Protein AF-A0A133VL90-F1 (afdb_monomer)

Organism: NCBI:txid1698280

Sequence (95 aa):
PSVVSTLQTFRAAEQYKVPIHGIVVNRILARDFELPSGEIRDTLGWPVLSEIPEDEKVRESTALGVPVIDHEPETPASERLRKLAESLGEHISER

Nearest PDB structures (foldseek):
  1ion-assembly1_A  TM=9.320E-01  e=6.140E-06  Pyrococcus horikoshii OT3
  1g3r-assembly1_A  TM=9.291E-01  e=1.549E-05  Pyrococcus furiosus
  1hyq-assembly1_A  TM=9.184E-01  e=5.092E-05  Archaeoglobus fulgidus
  4v03-assembly1_A  TM=9.080E-01  e=9.971E-04  Aquifex aeolicus
  4v03-assembly1_B  TM=9.102E-01  e=3.067E-03  Aquifex aeolicus

Foldseek 3Di:
DDLVVVLVVVVVCVVVVNDDQFDEAEAAQVDPPDDDVVNSCVSNVGDHLFYAHRDVLCVVCVVVVHHSCVRPVPDSRNVRVVVSCVVVVVVVVVD

Radius of gyration: 14.8 Å; Cα contacts (8 Å, |Δi|>4): 96; chains: 1; bounding box: 36×35×34 Å

Structure (mmCIF, N/CA/C/O backbone):
data_AF-A0A133VL90-F1
#
_entry.id   AF-A0A133VL90-F1
#
loop_
_atom_site.group_PDB
_atom_site.id
_atom_site.type_symbol
_atom_site.label_atom_id
_atom_site.label_alt_id
_atom_site.label_comp_id
_atom_site.label_asym_id
_atom_site.label_entity_id
_atom_site.label_seq_id
_atom_site.pdbx_PDB_ins_code
_atom_site.Cartn_x
_atom_site.Cartn_y
_atom_site.Cartn_z
_atom_site.occupancy
_atom_site.B_iso_or_equiv
_atom_site.auth_seq_id
_atom_site.auth_comp_id
_atom_site.auth_asym_id
_atom_site.auth_atom_id
_atom_site.pdbx_PDB_model_num
ATOM 1 N N . PRO A 1 1 ? -9.447 7.182 -6.123 1.00 59.50 1 PRO A N 1
ATOM 2 C CA . PRO A 1 1 ? -10.348 7.381 -4.958 1.00 59.50 1 PRO A CA 1
ATOM 3 C C . PRO A 1 1 ? -9.755 8.433 -4.019 1.00 59.50 1 PRO A C 1
ATOM 5 O O . PRO A 1 1 ? -8.543 8.428 -3.840 1.00 59.50 1 PRO A O 1
ATOM 8 N N . SER A 1 2 ? -10.569 9.341 -3.477 1.00 83.12 2 SER A N 1
ATOM 9 C CA . SER A 1 2 ? -10.125 10.322 -2.474 1.00 83.12 2 SER A CA 1
ATOM 10 C C . SER A 1 2 ? -10.399 9.818 -1.053 1.00 83.12 2 SER A C 1
ATOM 12 O O . SER A 1 2 ? -11.233 8.930 -0.869 1.00 83.12 2 SER A O 1
ATOM 14 N N . VAL A 1 3 ? -9.767 10.428 -0.043 1.00 87.88 3 VAL A N 1
ATOM 15 C CA . VAL A 1 3 ? -10.010 10.141 1.389 1.00 87.88 3 VAL A CA 1
ATOM 16 C C . VAL A 1 3 ? -11.507 10.207 1.736 1.00 87.88 3 VAL A C 1
ATOM 18 O O . VAL A 1 3 ? -12.031 9.347 2.439 1.00 87.88 3 VAL A O 1
ATOM 21 N N . VAL A 1 4 ? -12.237 11.167 1.160 1.00 89.56 4 VAL A N 1
ATOM 22 C CA . VAL A 1 4 ? -13.689 11.324 1.363 1.00 89.56 4 VAL A CA 1
ATOM 23 C C . VAL A 1 4 ? -14.482 10.128 0.833 1.00 89.56 4 VAL A C 1
ATOM 25 O O . VAL A 1 4 ? -15.431 9.684 1.476 1.00 89.56 4 VAL A O 1
ATOM 28 N N . SER A 1 5 ? -14.094 9.579 -0.321 1.00 92.62 5 SER A N 1
ATOM 29 C CA . SER A 1 5 ? -14.758 8.387 -0.870 1.00 92.62 5 SER A CA 1
ATOM 30 C C . SER A 1 5 ? -14.536 7.178 0.043 1.00 92.62 5 SER A C 1
ATOM 32 O O . SER A 1 5 ? -15.455 6.399 0.275 1.00 92.62 5 SER A O 1
ATOM 34 N N . THR A 1 6 ? -13.339 7.055 0.625 1.00 94.38 6 THR A N 1
ATOM 35 C CA . THR A 1 6 ? -13.016 5.987 1.580 1.00 94.38 6 THR A CA 1
ATOM 36 C C . THR A 1 6 ? -13.887 6.056 2.837 1.00 94.38 6 THR A C 1
ATOM 38 O O . THR A 1 6 ? -14.389 5.023 3.271 1.00 94.38 6 THR A O 1
ATOM 41 N N . LEU A 1 7 ? -14.166 7.254 3.373 1.00 92.69 7 LEU A N 1
ATOM 42 C CA . LEU A 1 7 ? -15.112 7.419 4.491 1.00 92.69 7 LEU A CA 1
ATOM 43 C C . LEU A 1 7 ? -16.509 6.883 4.160 1.00 92.69 7 LEU A C 1
ATOM 45 O O . LEU A 1 7 ? -17.153 6.260 5.003 1.00 92.69 7 LEU A O 1
ATOM 49 N N . GLN A 1 8 ? -16.994 7.118 2.938 1.00 93.50 8 GLN A N 1
ATOM 50 C CA . GLN A 1 8 ? -18.290 6.592 2.502 1.00 93.50 8 GLN A CA 1
ATOM 51 C C . GLN A 1 8 ? -18.272 5.061 2.437 1.00 93.50 8 GLN A C 1
ATOM 53 O O . GLN A 1 8 ? -19.215 4.421 2.904 1.00 93.50 8 GLN A O 1
ATOM 58 N N . THR A 1 9 ? -17.183 4.473 1.936 1.00 94.75 9 THR A N 1
ATOM 59 C CA . THR A 1 9 ? -16.981 3.018 1.937 1.00 94.75 9 THR A CA 1
ATOM 60 C C . THR A 1 9 ? -16.963 2.447 3.353 1.00 94.75 9 THR A C 1
ATOM 62 O O . THR A 1 9 ? -17.575 1.410 3.588 1.00 94.75 9 THR A O 1
ATOM 65 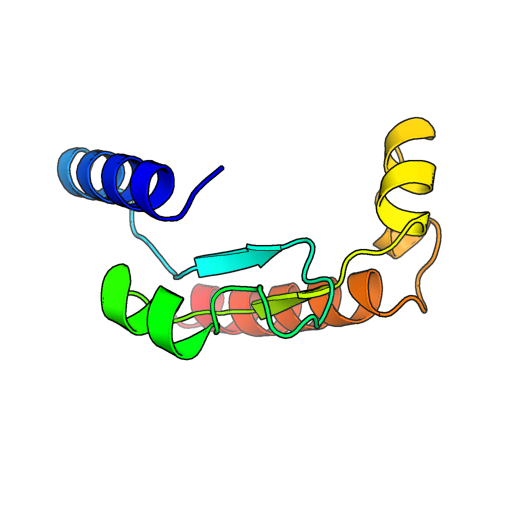N N . PHE A 1 10 ? -16.328 3.124 4.313 1.00 94.06 10 PHE A N 1
ATOM 66 C CA . PHE A 1 10 ? -16.306 2.679 5.711 1.00 94.06 10 PHE A CA 1
ATOM 67 C C . PHE A 1 10 ? -17.689 2.689 6.346 1.00 94.06 10 PHE A C 1
ATOM 69 O O . PHE A 1 10 ? -18.083 1.688 6.936 1.00 94.06 10 PHE A O 1
ATOM 76 N N . ARG A 1 11 ? -18.484 3.738 6.118 1.00 93.06 11 ARG A N 1
ATOM 77 C CA . ARG A 1 11 ? -19.885 3.769 6.568 1.00 93.06 11 ARG A CA 1
ATOM 78 C C . ARG A 1 11 ? -20.705 2.616 5.990 1.00 93.06 11 ARG A C 1
ATOM 80 O O . ARG A 1 11 ? -21.510 2.015 6.695 1.00 93.06 11 ARG A O 1
ATOM 87 N N . ALA A 1 12 ? -20.495 2.290 4.714 1.00 95.94 12 ALA A N 1
ATOM 88 C CA . ALA A 1 12 ? -21.157 1.150 4.089 1.00 95.94 12 ALA A CA 1
ATOM 89 C C . ALA A 1 12 ? -20.696 -0.181 4.710 1.00 95.94 12 ALA A C 1
ATOM 91 O O . ALA A 1 12 ? -21.529 -1.016 5.056 1.00 95.94 12 ALA A O 1
ATOM 92 N N . ALA A 1 13 ? -19.389 -0.374 4.897 1.00 95.75 13 ALA A N 1
ATOM 93 C CA . ALA A 1 13 ? -18.839 -1.571 5.525 1.00 95.75 13 ALA A CA 1
ATOM 94 C C . ALA A 1 13 ? -19.374 -1.766 6.956 1.00 95.75 13 ALA A C 1
ATOM 96 O O . ALA A 1 13 ? -19.810 -2.866 7.289 1.00 95.75 13 ALA A O 1
ATOM 97 N N . GLU A 1 14 ? -19.451 -0.702 7.759 1.00 92.69 14 GLU A N 1
ATOM 98 C CA . GLU A 1 14 ? -20.059 -0.720 9.097 1.00 92.69 14 GLU A CA 1
ATOM 99 C C . GLU A 1 14 ? -21.538 -1.122 9.053 1.00 92.69 14 GLU A C 1
ATOM 101 O O . GLU A 1 14 ? -21.963 -2.008 9.798 1.00 92.69 14 GLU A O 1
ATOM 106 N N . GLN A 1 15 ? -22.317 -0.532 8.139 1.00 96.88 15 GLN A N 1
ATOM 107 C CA . GLN A 1 15 ? -23.735 -0.858 7.961 1.00 96.88 15 GLN A CA 1
ATOM 108 C C . GLN A 1 15 ? -23.948 -2.347 7.651 1.00 96.88 15 GLN A C 1
ATOM 110 O O . GLN A 1 15 ? -24.877 -2.965 8.176 1.00 96.88 15 GLN A O 1
ATOM 115 N N . TYR A 1 16 ? -23.087 -2.931 6.816 1.00 96.94 16 TYR A N 1
ATOM 116 C CA . TYR A 1 16 ? -23.158 -4.343 6.434 1.00 96.94 16 TYR A CA 1
ATOM 117 C C . TYR A 1 16 ? -22.352 -5.273 7.349 1.00 96.94 16 TYR A C 1
ATOM 119 O O . TYR A 1 16 ? -22.265 -6.467 7.066 1.00 96.94 16 TYR A O 1
ATOM 127 N N . LYS A 1 17 ? -21.799 -4.759 8.459 1.00 95.56 17 LYS A N 1
ATOM 128 C CA . LYS A 1 17 ? -20.968 -5.512 9.416 1.00 95.56 17 LYS A CA 1
ATOM 129 C C . LYS A 1 17 ? -19.781 -6.223 8.754 1.00 95.56 17 LYS A C 1
ATOM 131 O O . LYS A 1 17 ? -19.388 -7.312 9.168 1.00 95.56 17 LYS A O 1
ATOM 136 N N . VAL A 1 18 ? -19.215 -5.610 7.718 1.00 95.94 18 VAL A N 1
ATOM 137 C CA . VAL A 1 18 ? -18.001 -6.088 7.058 1.00 95.94 18 VAL A CA 1
ATOM 138 C C . VAL A 1 18 ? -16.799 -5.640 7.894 1.00 95.94 18 VAL A C 1
ATOM 140 O O . VAL A 1 18 ? -16.659 -4.441 8.146 1.00 95.94 18 VAL A O 1
ATOM 143 N N . PRO A 1 19 ? -15.925 -6.560 8.338 1.00 91.75 19 PRO A N 1
ATOM 144 C CA . PRO A 1 19 ? -14.758 -6.198 9.128 1.00 91.75 19 PRO A CA 1
ATOM 145 C C . PRO A 1 19 ? -13.761 -5.392 8.290 1.00 91.75 19 PRO A C 1
ATOM 147 O O . PRO A 1 19 ? -13.379 -5.790 7.188 1.00 91.75 19 PRO A O 1
ATOM 150 N N . ILE A 1 20 ? -13.310 -4.269 8.842 1.00 92.56 20 ILE A N 1
ATOM 151 C CA . ILE A 1 20 ? -12.268 -3.429 8.255 1.00 92.56 20 ILE A CA 1
ATOM 152 C C . ILE A 1 20 ? -10.959 -3.748 8.982 1.00 92.56 20 ILE A C 1
ATOM 154 O O . ILE A 1 20 ? -10.903 -3.724 10.209 1.00 92.56 20 ILE A O 1
ATOM 158 N N . HIS A 1 21 ? -9.912 -4.072 8.225 1.00 91.50 21 HIS A N 1
ATOM 159 C CA . HIS A 1 21 ? -8.589 -4.388 8.782 1.00 91.50 21 HIS A CA 1
ATOM 160 C C . HIS A 1 21 ? -7.666 -3.165 8.808 1.00 91.50 21 HIS A C 1
ATOM 162 O O . HIS A 1 21 ? -6.777 -3.076 9.646 1.00 91.50 21 HIS A O 1
ATOM 168 N N . GLY A 1 22 ? -7.890 -2.205 7.911 1.00 93.38 22 GLY A N 1
ATOM 169 C CA . GLY A 1 22 ? -7.116 -0.974 7.831 1.00 93.38 22 GLY A CA 1
ATOM 170 C C . GLY A 1 22 ? -7.127 -0.378 6.429 1.00 93.38 22 GLY A C 1
ATOM 171 O O . GLY A 1 22 ? -7.956 -0.733 5.588 1.00 93.38 22 GLY A O 1
ATOM 172 N N . ILE A 1 23 ? -6.204 0.547 6.193 1.00 94.94 23 ILE A N 1
ATOM 173 C CA . ILE A 1 23 ? -6.078 1.321 4.957 1.00 94.94 23 ILE A CA 1
ATOM 174 C C . ILE A 1 23 ? -4.770 0.958 4.261 1.00 94.94 23 ILE A C 1
ATOM 176 O O . ILE A 1 23 ? -3.727 0.856 4.900 1.00 94.94 23 ILE A O 1
ATOM 180 N N . VAL A 1 24 ? -4.807 0.839 2.937 1.00 95.44 24 VAL A N 1
ATOM 181 C CA . VAL A 1 24 ? -3.604 0.823 2.100 1.00 95.44 24 VAL A CA 1
ATOM 182 C C . VAL A 1 24 ? -3.585 2.113 1.295 1.00 95.44 24 VAL A C 1
ATOM 184 O O . VAL A 1 24 ? -4.526 2.392 0.549 1.00 95.44 24 VAL A O 1
ATOM 187 N N . VAL A 1 25 ? -2.527 2.905 1.452 1.00 9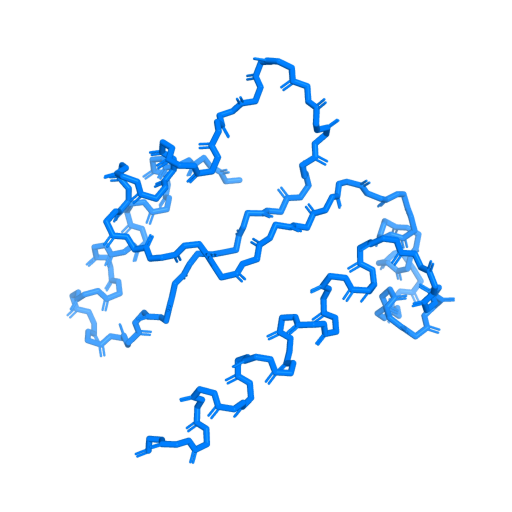4.38 25 VAL A N 1
ATOM 188 C CA . VAL A 1 25 ? -2.320 4.122 0.663 1.00 94.38 25 VAL A CA 1
ATOM 189 C C . VAL A 1 25 ? -1.464 3.741 -0.539 1.00 94.38 25 VAL A C 1
ATOM 191 O O . VAL A 1 25 ? -0.331 3.296 -0.383 1.00 94.38 25 VAL A O 1
ATOM 194 N N . ASN A 1 26 ? -2.027 3.848 -1.739 1.00 93.94 26 ASN A N 1
ATOM 195 C CA . ASN A 1 26 ? -1.382 3.400 -2.973 1.00 93.94 26 ASN A CA 1
ATOM 196 C C . ASN A 1 26 ? -0.964 4.589 -3.847 1.00 93.94 26 ASN A C 1
ATOM 198 O O . ASN A 1 26 ? -1.600 5.641 -3.785 1.00 93.94 26 ASN A O 1
ATOM 202 N N . ARG A 1 27 ? 0.030 4.370 -4.716 1.00 93.00 27 ARG A N 1
ATOM 203 C CA . ARG A 1 27 ? 0.571 5.339 -5.681 1.00 93.00 27 ARG A CA 1
ATOM 204 C C . ARG A 1 27 ? 1.134 6.605 -5.038 1.00 93.00 27 ARG A C 1
ATOM 206 O O . ARG A 1 27 ? 0.860 7.711 -5.493 1.00 93.00 27 ARG A O 1
ATOM 213 N N . ILE A 1 28 ? 1.909 6.434 -3.973 1.00 93.44 28 ILE A N 1
ATOM 214 C CA . ILE A 1 28 ? 2.587 7.541 -3.289 1.00 93.44 28 ILE A CA 1
ATOM 215 C C . ILE A 1 28 ? 3.739 8.037 -4.165 1.00 93.44 28 ILE A C 1
ATOM 217 O O . ILE A 1 28 ? 4.641 7.271 -4.511 1.00 93.44 28 ILE A O 1
ATOM 221 N N . LEU A 1 29 ? 3.710 9.316 -4.525 1.00 91.44 29 LEU A N 1
ATOM 222 C CA . LEU A 1 29 ? 4.728 9.994 -5.328 1.00 91.44 29 LEU A CA 1
ATOM 223 C C . LEU A 1 29 ? 5.849 10.595 -4.467 1.00 91.44 29 LEU A C 1
ATOM 225 O O . LEU A 1 29 ? 6.840 11.070 -5.028 1.00 91.44 29 LEU A O 1
ATOM 229 N N . ALA A 1 30 ? 5.687 10.602 -3.139 1.00 85.19 30 ALA A N 1
ATOM 230 C CA . ALA A 1 30 ? 6.615 11.181 -2.168 1.00 85.19 30 ALA A CA 1
ATO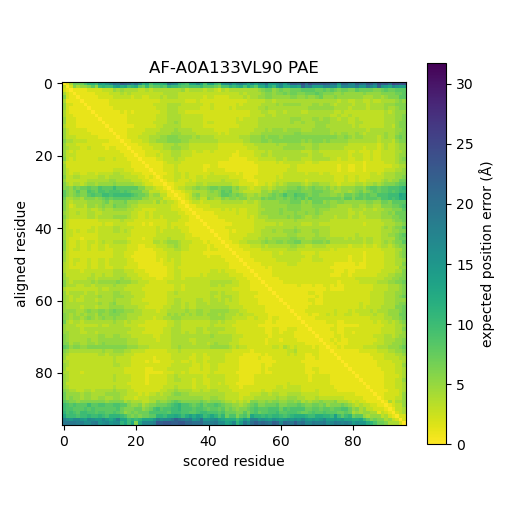M 231 C C . ALA A 1 30 ? 6.891 12.668 -2.452 1.00 85.19 30 ALA A C 1
ATOM 233 O O . ALA A 1 30 ? 8.038 13.117 -2.527 1.00 85.19 30 ALA A O 1
ATOM 234 N N . ARG A 1 31 ? 5.816 13.432 -2.667 1.00 89.31 31 ARG A N 1
ATOM 235 C CA . ARG A 1 31 ? 5.866 14.875 -2.936 1.00 89.31 31 ARG A CA 1
ATOM 236 C C . ARG A 1 31 ? 5.203 15.657 -1.812 1.00 89.31 31 ARG A C 1
ATOM 238 O O . ARG A 1 31 ? 4.236 15.194 -1.225 1.00 89.31 31 ARG A O 1
ATOM 245 N N . ASP A 1 32 ? 5.660 16.886 -1.595 1.00 84.56 32 ASP A N 1
ATOM 246 C CA . ASP A 1 32 ? 5.213 17.736 -0.479 1.00 84.56 32 ASP A CA 1
ATOM 247 C C . ASP A 1 32 ? 3.721 18.109 -0.520 1.00 84.56 32 ASP A C 1
ATOM 249 O O . ASP A 1 32 ? 3.156 18.532 0.483 1.00 84.56 32 ASP A O 1
ATOM 253 N N . PHE A 1 33 ? 3.074 17.980 -1.682 1.00 87.06 33 PHE A N 1
ATOM 254 C CA . PHE A 1 33 ? 1.639 18.226 -1.842 1.00 87.06 33 PHE A CA 1
ATOM 255 C C . PHE A 1 33 ? 0.771 16.998 -1.528 1.00 87.06 33 PHE A C 1
ATOM 257 O O . PHE A 1 33 ? 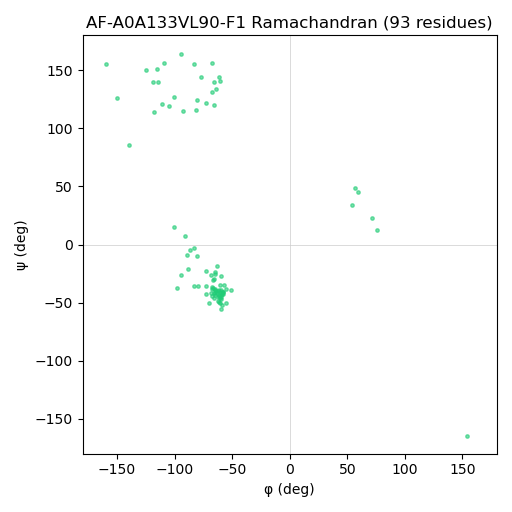-0.456 17.089 -1.601 1.00 87.06 33 PHE A O 1
ATOM 264 N N . GLU A 1 34 ? 1.374 15.840 -1.250 1.00 86.50 34 GLU A N 1
ATOM 265 C CA . GLU A 1 34 ? 0.627 14.646 -0.874 1.00 86.50 34 GLU A CA 1
ATOM 266 C C . GLU A 1 34 ? 0.159 14.728 0.574 1.00 86.50 34 GLU A C 1
ATOM 268 O O . GLU A 1 34 ? 0.848 15.240 1.453 1.00 86.50 34 GLU A O 1
ATOM 273 N N . LEU A 1 35 ? -1.033 14.187 0.814 1.00 87.88 35 LEU A N 1
ATOM 274 C CA . LEU A 1 35 ? -1.575 14.047 2.156 1.00 87.88 35 LEU A CA 1
ATOM 275 C C . LEU A 1 35 ? -0.708 13.054 2.945 1.00 87.88 35 LEU A C 1
ATOM 277 O O . LEU A 1 35 ? -0.622 11.891 2.537 1.00 87.88 35 LEU A O 1
ATOM 281 N N . PRO A 1 36 ? -0.098 13.463 4.072 1.00 91.00 36 PRO A N 1
ATOM 282 C CA . PRO A 1 36 ? 0.689 12.557 4.891 1.00 91.00 36 PRO A CA 1
ATOM 283 C C . PRO A 1 36 ? -0.170 11.402 5.406 1.00 91.00 36 PRO A C 1
ATOM 285 O O . PRO A 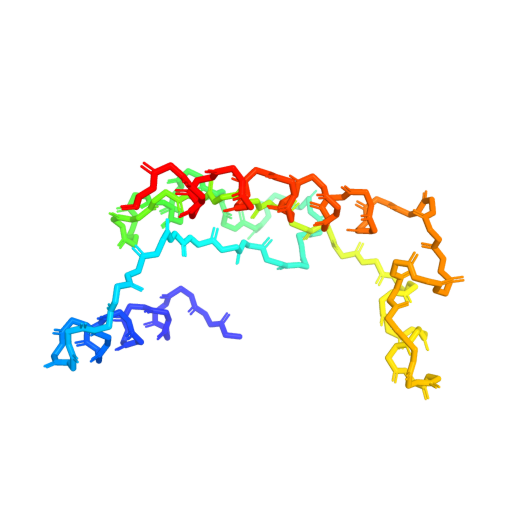1 36 ? -1.301 11.598 5.855 1.00 91.00 36 PRO A O 1
ATOM 288 N N . SER A 1 37 ? 0.380 10.190 5.442 1.00 89.56 37 SER A N 1
ATOM 289 C CA . SER A 1 37 ? -0.357 9.011 5.916 1.00 89.56 37 SER A CA 1
ATOM 290 C C . SER A 1 37 ? -0.843 9.125 7.359 1.00 89.56 37 SER A C 1
ATOM 292 O O . SER A 1 37 ? -1.864 8.535 7.708 1.00 89.56 37 SER A O 1
ATOM 294 N N . GLY A 1 38 ? -0.150 9.910 8.192 1.00 90.25 38 GLY A N 1
ATOM 295 C CA . GLY A 1 38 ? -0.609 10.248 9.540 1.00 90.25 38 GLY A CA 1
ATOM 296 C C . GLY A 1 38 ? -1.948 10.988 9.523 1.00 90.25 38 GLY A C 1
ATOM 297 O O . GLY A 1 38 ? -2.869 10.589 10.225 1.00 90.25 38 GLY A O 1
ATOM 298 N N . GLU A 1 39 ? -2.101 11.985 8.651 1.00 92.19 39 GLU A N 1
ATOM 299 C CA . GLU A 1 39 ? -3.364 12.715 8.494 1.00 92.19 39 GLU A CA 1
ATOM 300 C C . GLU A 1 39 ? -4.466 11.831 7.902 1.00 92.19 39 GLU A C 1
ATOM 302 O O . GLU A 1 39 ? -5.624 11.927 8.311 1.00 92.19 39 GLU A O 1
ATOM 307 N N . ILE A 1 40 ? -4.122 10.929 6.973 1.00 92.81 40 ILE A N 1
ATOM 308 C CA . ILE A 1 40 ? -5.068 9.951 6.413 1.00 92.81 40 ILE A CA 1
ATOM 309 C C . ILE A 1 40 ? -5.586 9.022 7.515 1.00 92.81 40 ILE A C 1
ATOM 311 O O . ILE A 1 40 ? -6.798 8.836 7.634 1.00 92.81 40 ILE A O 1
ATOM 315 N N . ARG A 1 41 ? -4.686 8.466 8.334 1.00 93.00 41 ARG A N 1
ATOM 316 C CA . ARG A 1 41 ? -5.028 7.633 9.494 1.00 93.00 41 ARG A CA 1
ATOM 317 C C . ARG A 1 41 ? -5.961 8.382 10.441 1.00 93.00 41 ARG A C 1
ATOM 319 O O . ARG A 1 41 ? -7.003 7.848 10.807 1.00 93.00 41 ARG A O 1
ATOM 326 N N . ASP A 1 42 ? -5.605 9.610 10.806 1.00 93.06 42 ASP A N 1
ATOM 327 C CA . ASP A 1 42 ? -6.353 10.401 11.785 1.00 93.06 42 ASP A CA 1
ATOM 328 C C . ASP A 1 42 ? -7.740 10.797 11.245 1.00 93.06 42 ASP A C 1
ATOM 330 O O . ASP A 1 42 ? -8.732 10.735 11.968 1.00 93.06 42 ASP A O 1
ATOM 334 N N . THR A 1 43 ? -7.833 11.122 9.952 1.00 92.38 43 THR A N 1
ATOM 335 C CA . THR A 1 43 ? -9.098 11.464 9.278 1.00 92.38 43 THR A CA 1
ATOM 336 C C . THR A 1 43 ? -10.031 10.265 9.163 1.00 92.38 43 THR A C 1
ATOM 338 O O . THR A 1 43 ? -11.246 10.393 9.316 1.00 92.38 43 THR A O 1
ATOM 341 N N . LEU A 1 44 ? -9.477 9.102 8.827 1.00 92.00 44 LEU A N 1
ATOM 342 C CA . LEU A 1 44 ? -10.258 7.906 8.547 1.00 92.00 44 LEU A CA 1
ATOM 343 C C . LEU A 1 44 ? -10.548 7.072 9.799 1.00 92.00 44 LEU A C 1
ATOM 345 O O . LEU A 1 44 ? -11.501 6.300 9.781 1.00 92.00 44 LEU A O 1
ATOM 349 N N . GLY A 1 45 ? -9.764 7.223 10.868 1.00 91.69 45 GLY A N 1
ATOM 350 C CA . GLY A 1 45 ? -9.935 6.492 12.127 1.00 91.69 45 GLY A CA 1
ATOM 351 C C . GLY A 1 45 ? -9.474 5.031 12.083 1.00 91.69 45 GLY A C 1
ATOM 352 O O . GLY A 1 45 ? -9.772 4.274 13.003 1.00 91.69 45 GLY A O 1
ATOM 353 N N . TRP A 1 46 ? -8.749 4.626 11.038 1.00 92.75 46 TRP A N 1
ATOM 354 C CA . TRP A 1 46 ? -8.250 3.259 10.852 1.00 92.75 46 TRP A CA 1
ATOM 355 C C . TRP A 1 46 ? -6.729 3.256 10.661 1.00 92.75 46 TRP A C 1
ATOM 357 O O . TRP A 1 46 ? -6.179 4.228 10.138 1.00 92.75 46 TRP A O 1
ATOM 367 N N . PRO A 1 47 ? -6.022 2.182 11.060 1.00 93.25 47 PRO A N 1
ATOM 368 C CA . PRO A 1 47 ? -4.582 2.086 10.859 1.00 93.25 47 PRO A CA 1
ATOM 369 C C . PRO A 1 47 ? -4.239 2.006 9.366 1.00 93.25 47 PRO A C 1
ATOM 371 O O . PRO A 1 47 ? -4.905 1.310 8.596 1.00 93.25 47 PRO A O 1
ATOM 374 N N . VAL A 1 48 ? -3.168 2.691 8.962 1.00 94.75 48 VAL A N 1
ATOM 375 C CA . VAL A 1 48 ? -2.552 2.502 7.643 1.00 94.75 48 VAL A CA 1
ATOM 376 C C . VAL A 1 48 ? -1.644 1.278 7.722 1.00 94.75 48 VAL A C 1
ATOM 378 O O . VAL A 1 48 ? -0.682 1.272 8.484 1.00 94.75 48 VAL A O 1
ATOM 381 N N . LEU A 1 49 ? -1.977 0.238 6.960 1.00 94.88 49 LEU A N 1
ATOM 382 C CA . LEU A 1 49 ? -1.273 -1.046 6.948 1.00 94.88 49 LEU A CA 1
ATOM 383 C C . LEU A 1 49 ? -0.040 -1.014 6.050 1.00 94.88 49 LEU A C 1
ATOM 385 O O . LEU A 1 49 ? 0.960 -1.662 6.338 1.00 94.88 49 LEU A O 1
ATOM 389 N N . SER A 1 50 ? -0.120 -0.289 4.934 1.00 95.75 50 SER A N 1
ATOM 390 C CA . SER A 1 50 ? 1.001 -0.139 4.016 1.00 95.75 50 SER A CA 1
ATOM 391 C C . SER A 1 50 ? 0.843 1.087 3.128 1.00 95.75 50 SER A C 1
ATOM 393 O O . SER A 1 50 ? -0.260 1.564 2.843 1.00 95.75 50 SER A O 1
ATOM 395 N N . GLU A 1 51 ? 1.998 1.547 2.679 1.00 95.62 51 GLU A N 1
ATOM 396 C CA . GLU A 1 51 ? 2.219 2.633 1.748 1.00 95.62 51 GLU A CA 1
ATOM 397 C C . GLU A 1 51 ? 2.917 2.055 0.518 1.00 95.62 51 GLU A C 1
ATOM 399 O O . GLU A 1 51 ? 4.054 1.573 0.612 1.00 95.62 51 GLU A O 1
ATOM 404 N N . ILE A 1 52 ? 2.231 2.074 -0.623 1.00 96.56 52 ILE A N 1
ATOM 405 C CA . ILE A 1 52 ? 2.737 1.537 -1.885 1.00 96.56 52 ILE A CA 1
ATOM 406 C C . ILE A 1 52 ? 3.136 2.722 -2.775 1.00 96.56 52 ILE A C 1
ATOM 408 O O . ILE A 1 52 ? 2.278 3.556 -3.087 1.00 96.56 52 ILE A O 1
ATOM 412 N N . PRO A 1 53 ? 4.415 2.826 -3.175 1.00 95.81 53 PRO A N 1
ATOM 413 C CA . PRO A 1 53 ? 4.876 3.907 -4.037 1.00 95.81 53 PRO A CA 1
ATOM 414 C C . PRO A 1 53 ? 4.278 3.797 -5.443 1.00 95.81 53 PRO A C 1
ATOM 416 O O . PRO A 1 53 ? 3.902 2.712 -5.891 1.00 95.81 53 PRO A O 1
ATOM 419 N N . GLU A 1 54 ? 4.202 4.922 -6.151 1.00 95.69 54 GLU A N 1
ATOM 420 C CA . GLU A 1 54 ? 3.965 4.901 -7.595 1.00 95.69 54 GLU A CA 1
ATOM 421 C C . GLU A 1 54 ? 5.140 4.216 -8.299 1.00 95.69 54 GLU A C 1
ATOM 423 O O . GLU A 1 54 ? 6.307 4.502 -8.025 1.00 95.69 54 GLU A O 1
ATOM 428 N N . ASP A 1 55 ? 4.814 3.312 -9.217 1.00 96.50 55 ASP A N 1
ATOM 429 C CA . ASP A 1 55 ? 5.783 2.496 -9.934 1.00 96.50 55 ASP A CA 1
ATOM 430 C C . ASP A 1 55 ? 5.234 2.160 -11.326 1.00 96.50 55 ASP A C 1
ATOM 432 O O . ASP A 1 55 ? 4.120 1.647 -11.481 1.00 96.50 55 ASP A O 1
ATOM 436 N N . GLU A 1 56 ? 6.012 2.466 -12.362 1.00 96.56 56 GLU A N 1
ATOM 437 C CA . GLU A 1 56 ? 5.629 2.237 -13.756 1.00 96.56 56 GLU A CA 1
ATOM 438 C C . GLU A 1 56 ? 5.492 0.744 -14.078 1.00 96.56 56 GLU A C 1
ATOM 440 O O . GLU A 1 56 ? 4.617 0.365 -14.863 1.00 96.56 56 GLU A O 1
ATOM 445 N N . LYS A 1 57 ? 6.246 -0.126 -13.393 1.00 97.56 57 LYS A N 1
ATOM 446 C CA . LYS A 1 57 ? 6.171 -1.583 -13.577 1.00 97.56 57 LYS A CA 1
ATOM 447 C C . LYS A 1 57 ? 4.829 -2.164 -13.156 1.00 97.56 57 LYS A C 1
ATOM 449 O O . LYS A 1 57 ? 4.379 -3.168 -13.713 1.00 97.56 57 LYS A O 1
ATOM 454 N N . VAL A 1 58 ? 4.111 -1.497 -12.251 1.00 97.19 58 VAL A N 1
ATOM 455 C CA . VAL A 1 58 ? 2.726 -1.860 -11.913 1.00 97.19 58 VAL A CA 1
ATOM 456 C C . VAL A 1 58 ? 1.806 -1.652 -13.117 1.00 97.19 58 VAL A C 1
ATOM 458 O O . VAL A 1 58 ? 0.928 -2.475 -13.378 1.00 97.19 58 VAL A O 1
ATOM 461 N N . ARG A 1 59 ? 2.005 -0.579 -13.892 1.00 96.06 59 ARG A N 1
ATOM 462 C CA . ARG A 1 59 ? 1.215 -0.322 -15.106 1.00 96.06 59 ARG A CA 1
ATOM 463 C C . ARG A 1 59 ? 1.592 -1.271 -16.242 1.00 96.06 59 ARG A C 1
ATOM 465 O O . ARG A 1 59 ? 0.688 -1.797 -16.887 1.00 96.06 59 ARG A O 1
ATOM 472 N N . GLU A 1 60 ? 2.884 -1.520 -16.451 1.00 97.56 60 GLU A N 1
ATOM 473 C CA . GLU A 1 60 ? 3.373 -2.481 -17.454 1.00 97.56 60 GLU A CA 1
ATOM 474 C C . GLU A 1 60 ? 2.820 -3.892 -17.198 1.00 97.56 60 GLU A C 1
ATOM 476 O O . GLU A 1 60 ? 2.181 -4.478 -18.072 1.00 97.56 60 GLU A O 1
ATOM 481 N N . SER A 1 61 ? 2.970 -4.397 -15.971 1.00 97.75 61 SER A N 1
ATOM 482 C CA . SER A 1 61 ? 2.462 -5.714 -15.561 1.00 97.75 61 SER A CA 1
ATOM 483 C C . SER A 1 61 ? 0.942 -5.837 -15.731 1.00 97.75 61 SER A C 1
ATOM 485 O O . SER A 1 61 ? 0.455 -6.815 -16.302 1.00 97.75 61 SER A O 1
ATOM 487 N N . THR A 1 62 ? 0.187 -4.795 -15.355 1.00 96.88 62 THR A N 1
ATOM 488 C CA . THR A 1 62 ? -1.270 -4.736 -15.570 1.00 96.88 62 THR A CA 1
ATOM 489 C C . THR A 1 62 ? -1.633 -4.880 -17.052 1.00 96.88 62 THR A C 1
ATOM 491 O O . THR A 1 62 ? -2.572 -5.605 -17.376 1.00 96.88 62 THR A O 1
ATOM 494 N N . ALA A 1 63 ? -0.899 -4.228 -17.961 1.00 97.62 63 ALA A N 1
ATOM 495 C CA . ALA A 1 63 ? -1.148 -4.326 -19.402 1.00 97.62 63 ALA A CA 1
ATOM 496 C C . ALA A 1 63 ? -0.859 -5.731 -19.961 1.00 97.62 63 ALA A C 1
ATOM 498 O O . ALA A 1 63 ? -1.522 -6.167 -20.900 1.00 97.62 63 ALA A O 1
ATOM 499 N N . LEU A 1 64 ? 0.097 -6.446 -19.364 1.00 97.31 64 LEU A N 1
ATOM 500 C CA . LEU A 1 64 ? 0.430 -7.831 -19.703 1.00 97.31 64 LEU A CA 1
ATOM 501 C C . LEU A 1 64 ? -0.517 -8.858 -19.058 1.00 97.31 64 LEU A C 1
ATOM 503 O O . LEU A 1 64 ? -0.466 -10.034 -19.409 1.00 97.31 64 LEU A O 1
ATOM 507 N N . GLY A 1 65 ? -1.379 -8.434 -18.128 1.00 97.69 65 GLY A N 1
ATOM 508 C CA . GLY A 1 65 ? -2.272 -9.327 -17.388 1.00 97.69 65 GLY A CA 1
ATOM 509 C C . GLY A 1 65 ? -1.549 -10.210 -16.366 1.00 97.69 65 GLY A C 1
ATOM 510 O O . GLY A 1 65 ? -2.067 -11.262 -15.997 1.00 97.69 65 GLY A O 1
ATOM 511 N N . VAL A 1 66 ? -0.363 -9.796 -15.915 1.00 97.75 66 VAL A N 1
ATOM 512 C CA . VAL A 1 66 ? 0.457 -10.513 -14.930 1.00 97.75 66 VAL A CA 1
ATOM 513 C C . VAL A 1 66 ? 0.632 -9.618 -13.697 1.00 97.75 66 VAL A C 1
ATOM 515 O O . VAL A 1 66 ? 0.795 -8.411 -13.858 1.00 97.75 66 VAL A O 1
ATOM 518 N N . PRO A 1 67 ? 0.586 -10.135 -12.457 1.00 97.06 67 PRO A N 1
ATOM 519 C CA . PRO A 1 67 ? 0.860 -9.329 -11.269 1.00 97.06 67 PRO A CA 1
ATOM 520 C C . PRO A 1 67 ? 2.282 -8.750 -11.266 1.00 97.06 67 PRO A C 1
ATOM 522 O O . PRO A 1 67 ? 3.235 -9.427 -11.647 1.00 97.06 67 PRO A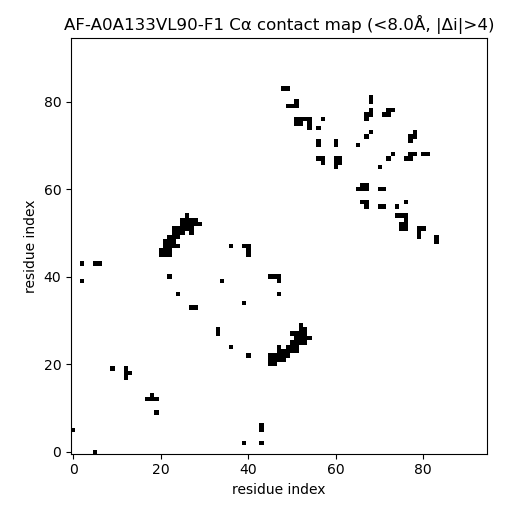 O 1
ATOM 525 N N . VAL A 1 68 ? 2.454 -7.524 -10.756 1.00 97.75 68 VAL A N 1
ATOM 526 C CA . VAL A 1 68 ? 3.777 -6.870 -10.674 1.00 97.75 68 VAL A CA 1
ATOM 527 C C . VAL A 1 68 ? 4.801 -7.696 -9.890 1.00 97.75 68 VAL A C 1
ATOM 529 O O . VAL A 1 68 ? 5.960 -7.751 -10.274 1.00 97.75 68 VAL A O 1
ATOM 532 N N . ILE A 1 69 ? 4.357 -8.415 -8.855 1.00 97.50 69 ILE A N 1
ATOM 533 C CA . ILE A 1 69 ? 5.217 -9.270 -8.028 1.00 97.50 69 ILE A CA 1
ATOM 534 C C . ILE A 1 69 ? 5.821 -10.456 -8.795 1.00 97.50 69 ILE A C 1
ATOM 536 O O . ILE A 1 69 ? 6.857 -10.964 -8.367 1.00 97.50 69 ILE A O 1
ATOM 540 N N . ASP A 1 70 ? 5.188 -10.879 -9.891 1.00 97.50 70 ASP A N 1
ATOM 541 C CA . ASP A 1 70 ? 5.667 -11.953 -10.766 1.00 97.50 70 ASP A CA 1
ATOM 542 C C . ASP A 1 70 ? 6.406 -11.375 -11.978 1.00 97.50 70 ASP A C 1
ATOM 544 O O . ASP A 1 70 ? 7.405 -11.935 -12.421 1.00 97.50 70 ASP A O 1
ATOM 548 N N . HIS A 1 71 ? 5.921 -10.245 -12.507 1.00 97.31 71 HIS A N 1
ATOM 549 C CA . HIS A 1 71 ? 6.506 -9.571 -13.664 1.00 97.31 71 HIS A CA 1
ATOM 550 C C . HIS A 1 71 ? 7.860 -8.927 -13.348 1.00 97.31 71 HIS A C 1
ATOM 552 O O . HIS A 1 71 ? 8.817 -9.144 -14.082 1.00 97.31 71 HIS A O 1
ATOM 558 N N . GLU A 1 72 ? 7.930 -8.147 -12.269 1.00 97.31 72 GLU A N 1
ATOM 559 C CA . GLU A 1 72 ? 9.112 -7.395 -11.841 1.00 97.31 72 GLU A CA 1
ATOM 560 C C . GLU A 1 72 ? 9.240 -7.482 -10.307 1.00 97.31 72 GLU A C 1
ATOM 562 O O . GLU A 1 72 ? 8.723 -6.639 -9.559 1.00 97.31 72 GLU A O 1
ATOM 567 N N . PRO A 1 73 ? 9.886 -8.549 -9.797 1.00 96.62 73 PRO A N 1
ATOM 568 C CA . PRO A 1 73 ? 9.836 -8.890 -8.381 1.00 96.62 73 PRO A CA 1
ATOM 569 C C . PRO A 1 73 ? 10.542 -7.920 -7.430 1.00 96.62 73 PRO A C 1
ATOM 571 O O . PRO A 1 73 ? 10.158 -7.863 -6.258 1.00 96.62 73 PRO A O 1
ATOM 574 N N . GLU A 1 74 ? 11.552 -7.208 -7.930 1.00 96.69 74 GLU A N 1
ATOM 575 C CA . GLU A 1 74 ? 12.524 -6.417 -7.159 1.00 96.69 74 GLU A CA 1
ATOM 576 C C . GLU A 1 74 ? 12.207 -4.912 -7.159 1.00 96.69 74 GLU A C 1
ATOM 578 O O . GLU A 1 74 ? 13.050 -4.084 -6.817 1.00 96.69 74 GLU A O 1
ATOM 583 N N . THR A 1 75 ? 10.994 -4.522 -7.561 1.00 97.19 75 THR A N 1
ATOM 584 C CA . THR A 1 75 ? 10.602 -3.111 -7.531 1.00 97.19 75 THR A CA 1
ATOM 585 C C . THR A 1 75 ? 10.116 -2.680 -6.147 1.00 97.19 75 THR A C 1
ATOM 587 O O . THR A 1 75 ? 9.585 -3.499 -5.386 1.00 97.19 75 THR A O 1
ATOM 590 N N . PRO A 1 76 ? 10.196 -1.377 -5.813 1.00 96.56 76 PRO A N 1
ATOM 591 C CA . PRO A 1 76 ? 9.693 -0.871 -4.539 1.00 96.56 76 PRO A CA 1
ATOM 592 C C . PRO A 1 76 ? 8.216 -1.207 -4.292 1.00 96.56 76 PRO A C 1
ATOM 594 O O . PRO A 1 76 ? 7.841 -1.526 -3.163 1.00 96.56 76 PRO A O 1
ATOM 597 N N . ALA A 1 77 ? 7.367 -1.169 -5.325 1.00 97.38 77 ALA A N 1
ATOM 598 C CA . ALA A 1 77 ? 5.962 -1.543 -5.181 1.00 97.38 77 ALA A CA 1
ATOM 599 C C . ALA A 1 77 ? 5.800 -3.044 -4.893 1.00 97.38 77 ALA A C 1
ATOM 601 O O . ALA A 1 77 ? 5.055 -3.409 -3.980 1.00 97.38 77 ALA A O 1
ATOM 602 N N . SER A 1 78 ? 6.532 -3.903 -5.611 1.00 97.94 78 SER A N 1
ATOM 603 C CA . SER A 1 78 ? 6.536 -5.354 -5.389 1.00 97.94 78 SER A CA 1
ATOM 604 C C . SER A 1 78 ? 6.988 -5.718 -3.974 1.00 97.94 78 SER A C 1
ATOM 606 O O . SER A 1 78 ? 6.324 -6.504 -3.296 1.00 97.94 78 SER A O 1
ATOM 608 N N . GLU A 1 79 ? 8.066 -5.107 -3.480 1.00 97.38 79 GLU A N 1
ATOM 609 C CA . GLU A 1 79 ? 8.549 -5.325 -2.114 1.00 97.38 79 GLU A CA 1
ATOM 610 C C . GLU A 1 79 ? 7.523 -4.901 -1.052 1.00 97.38 79 GLU A C 1
ATOM 612 O O . GLU A 1 79 ? 7.289 -5.630 -0.084 1.00 97.38 79 GLU A O 1
ATOM 617 N N . ARG A 1 80 ? 6.880 -3.735 -1.218 1.00 97.44 80 ARG A N 1
ATOM 618 C CA . ARG A 1 80 ? 5.852 -3.244 -0.279 1.00 97.44 80 ARG A CA 1
ATOM 619 C C . ARG A 1 80 ? 4.603 -4.118 -0.278 1.00 97.44 80 ARG A C 1
ATOM 621 O O . ARG A 1 80 ? 4.022 -4.334 0.785 1.00 97.44 80 ARG A O 1
ATOM 628 N N . LEU A 1 81 ? 4.206 -4.634 -1.441 1.00 97.44 81 LEU A N 1
ATOM 629 C CA . LEU A 1 81 ? 3.087 -5.566 -1.573 1.00 97.44 81 LEU A CA 1
ATOM 630 C C . LEU A 1 81 ? 3.373 -6.906 -0.886 1.00 97.44 81 LEU A C 1
ATOM 632 O O . LEU A 1 81 ? 2.499 -7.408 -0.182 1.00 97.44 81 LEU A O 1
ATOM 636 N N . ARG A 1 82 ? 4.588 -7.457 -1.023 1.00 96.69 82 ARG A N 1
ATOM 637 C CA . ARG A 1 82 ? 4.983 -8.689 -0.314 1.00 96.69 82 ARG A CA 1
ATOM 638 C C . ARG A 1 82 ? 4.950 -8.508 1.200 1.00 96.69 82 ARG A C 1
ATOM 640 O O . ARG A 1 82 ? 4.290 -9.283 1.881 1.00 96.69 82 ARG A O 1
ATOM 647 N N . LYS A 1 83 ? 5.564 -7.438 1.711 1.00 96.31 83 LYS A N 1
ATOM 648 C CA . LYS A 1 83 ? 5.564 -7.127 3.152 1.00 96.31 83 LYS A CA 1
ATOM 649 C C . LYS A 1 83 ? 4.150 -6.940 3.709 1.00 96.31 83 LYS A C 1
ATOM 651 O O . LYS A 1 83 ? 3.854 -7.392 4.811 1.00 96.31 83 LYS A O 1
ATOM 656 N N . LEU A 1 84 ? 3.265 -6.295 2.942 1.00 96.38 84 LEU A N 1
ATOM 657 C CA . LEU A 1 84 ? 1.852 -6.176 3.305 1.00 96.38 84 LEU A CA 1
ATOM 658 C C . LEU A 1 84 ? 1.174 -7.550 3.374 1.00 96.38 84 LEU A C 1
ATOM 660 O O . LEU A 1 84 ? 0.430 -7.804 4.315 1.00 96.38 84 LEU A O 1
ATOM 664 N N . ALA A 1 85 ? 1.415 -8.422 2.393 1.00 95.56 85 ALA A N 1
ATOM 665 C CA . ALA A 1 85 ? 0.830 -9.759 2.367 1.00 95.56 85 ALA A CA 1
ATOM 666 C C . ALA A 1 85 ? 1.292 -10.615 3.557 1.00 95.56 85 ALA A C 1
ATOM 668 O O . ALA A 1 85 ? 0.462 -11.278 4.172 1.00 95.56 85 ALA A O 1
ATOM 669 N N . GLU A 1 86 ? 2.577 -10.556 3.911 1.00 94.44 86 GLU A N 1
ATOM 670 C CA . GLU A 1 86 ? 3.139 -11.234 5.087 1.00 94.44 86 GLU A CA 1
ATOM 671 C C . GLU A 1 86 ? 2.462 -10.747 6.376 1.00 94.44 86 GLU A C 1
ATOM 673 O O . GLU A 1 86 ? 1.843 -11.538 7.087 1.00 94.44 86 GLU A O 1
ATOM 678 N N . SER A 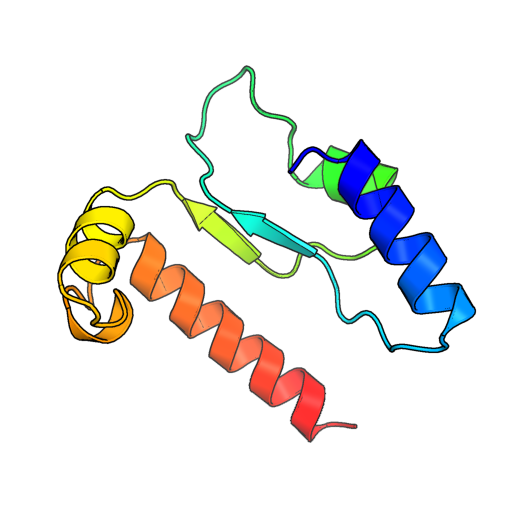1 87 ? 2.469 -9.431 6.618 1.00 92.0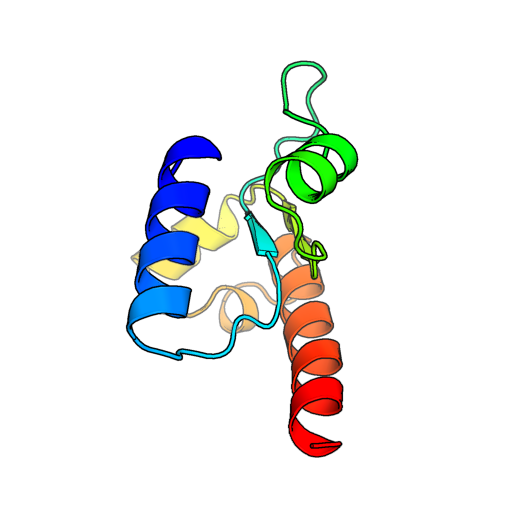6 87 SER A N 1
ATOM 679 C CA . SER A 1 87 ? 1.873 -8.839 7.823 1.00 92.06 87 SER A CA 1
ATOM 680 C C . SER A 1 87 ? 0.366 -9.097 7.934 1.00 92.06 87 SER A C 1
ATOM 682 O O . SER A 1 87 ? -0.149 -9.363 9.021 1.00 92.06 87 SER A O 1
ATOM 684 N N . LEU A 1 88 ? -0.363 -9.032 6.816 1.00 92.12 88 LEU A N 1
ATOM 685 C CA . LEU A 1 88 ? -1.800 -9.290 6.808 1.00 92.12 88 LEU A CA 1
ATOM 686 C C . LEU A 1 88 ? -2.112 -10.781 6.995 1.00 92.12 88 LEU A C 1
ATOM 688 O O . LEU A 1 88 ? -3.091 -11.117 7.658 1.00 92.12 88 LEU A O 1
ATOM 692 N N . G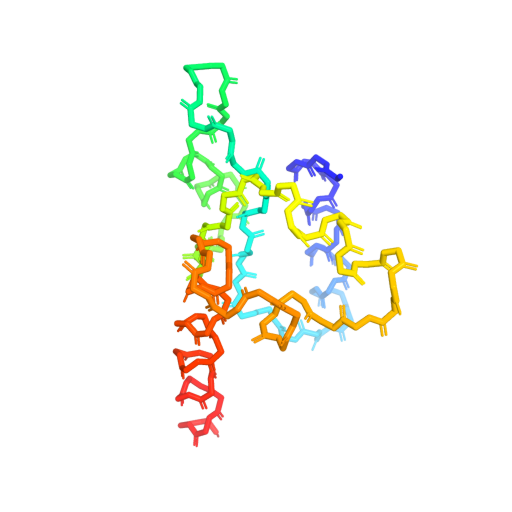LY A 1 89 ? -1.286 -11.668 6.435 1.00 90.06 89 GLY A N 1
ATOM 693 C CA . GLY A 1 89 ? -1.414 -13.113 6.600 1.00 90.06 89 GLY A CA 1
ATOM 694 C C . GLY A 1 89 ? -1.265 -13.543 8.059 1.00 90.06 89 GLY A C 1
ATOM 695 O O . GLY A 1 89 ? -2.084 -14.323 8.548 1.00 90.06 89 GLY A O 1
ATOM 696 N N . GLU A 1 90 ? -0.285 -12.982 8.769 1.00 85.88 90 GLU A N 1
ATOM 697 C CA . GLU A 1 90 ? -0.112 -13.172 10.215 1.00 85.88 90 GLU A CA 1
ATOM 698 C C . GLU A 1 90 ? -1.340 -12.666 10.986 1.00 85.88 90 GLU A C 1
ATOM 700 O O . GLU A 1 90 ? -1.959 -13.420 11.735 1.00 85.88 90 GLU A O 1
ATOM 705 N N . HIS A 1 91 ? -1.779 -11.432 10.711 1.00 81.00 91 HIS A N 1
ATOM 706 C CA . HIS A 1 91 ? -2.910 -10.809 11.406 1.00 81.00 91 HIS A CA 1
ATOM 707 C C . HIS A 1 91 ? -4.237 -11.571 11.254 1.00 81.00 91 HIS A C 1
ATOM 709 O O . HIS A 1 91 ? -5.064 -11.575 12.166 1.00 81.00 91 HIS A O 1
ATOM 715 N N . ILE A 1 92 ? -4.474 -12.180 10.089 1.00 84.38 92 ILE A N 1
ATOM 716 C CA . ILE A 1 92 ? -5.689 -12.964 9.834 1.00 84.38 92 ILE A CA 1
ATOM 717 C C . ILE A 1 92 ? -5.580 -14.363 10.449 1.00 84.38 92 ILE A C 1
ATOM 719 O O . ILE A 1 92 ? -6.584 -14.878 10.926 1.00 84.38 92 ILE A O 1
ATOM 723 N N . SER A 1 93 ? -4.393 -14.973 10.459 1.00 79.88 93 SER A N 1
ATOM 724 C CA . SER A 1 93 ? -4.201 -16.336 10.983 1.00 79.88 93 SER A CA 1
ATOM 725 C C . SER A 1 93 ? -4.278 -16.417 12.514 1.00 79.88 93 SER A C 1
ATOM 727 O O . SER A 1 93 ? -4.542 -17.486 13.057 1.00 79.88 93 SER A O 1
ATOM 729 N N . GLU A 1 94 ? -4.044 -15.305 13.213 1.00 69.50 94 GLU A N 1
ATOM 730 C CA . GLU A 1 94 ? -4.126 -15.198 14.679 1.00 69.50 94 GLU A CA 1
ATOM 731 C C . GLU A 1 94 ? -5.556 -14.976 15.218 1.00 69.50 94 GLU A C 1
ATOM 733 O O . GLU A 1 94 ? -5.750 -14.916 16.436 1.00 69.50 94 GLU A O 1
ATOM 738 N N . ARG A 1 95 ? -6.557 -14.844 14.338 1.00 58.91 95 ARG A N 1
ATOM 739 C CA . ARG A 1 95 ? -7.975 -14.631 14.677 1.00 58.91 95 ARG A CA 1
ATOM 740 C C . ARG A 1 95 ? -8.826 -15.870 14.434 1.00 58.91 95 ARG A C 1
ATOM 742 O O . ARG A 1 95 ? -9.753 -16.077 15.250 1.00 58.91 95 ARG A O 1
#

InterPro domains:
  IPR027417 P-loop containing nucleoside triphosphate hydrolase [G3DSA:3.40.50.300] (1-92)
  IPR027417 P-loop containing nucleoside triphosphate hydrolase [SSF52540] (2-91)

pLDDT: mean 92.66, std 6.78, range [58.91, 97.94]

Mean predicted aligned error: 3.73 Å

Solvent-accessible surface area (backbone atoms only — not comparable to full-atom values): 5689 Å² total; per-residue (Å²): 138,54,75,70,56,50,52,53,51,50,55,50,30,57,76,69,70,49,89,81,92,55,39,73,49,69,59,45,79,89,50,94,88,55,82,53,68,68,58,51,26,66,74,67,73,42,57,68,72,43,68,28,45,57,51,70,59,52,56,53,18,55,76,72,73,40,59,32,58,76,68,48,54,87,39,74,39,27,49,41,52,50,54,40,49,54,57,50,51,52,62,59,72,77,108

Secondary structure (DSSP, 8-state):
--HHHHHHHHHHHHHTTPPP--EEEEEE---TTSPPHHHHHHHHTS-EEEEEE--HHHHHHHHHTS-HHHHSTTSHHHHHHHHHHHHHHHHHHT-